Protein AF-A0A7Y9SS84-F1 (afdb_monomer)

Structure (mmCIF, N/CA/C/O backbone):
data_AF-A0A7Y9SS84-F1
#
_entry.id   AF-A0A7Y9SS84-F1
#
loop_
_atom_site.group_PDB
_atom_site.id
_atom_site.type_symbol
_atom_site.label_atom_id
_atom_site.label_alt_id
_atom_site.label_comp_id
_atom_site.label_asym_id
_atom_site.label_entity_id
_atom_site.label_seq_id
_atom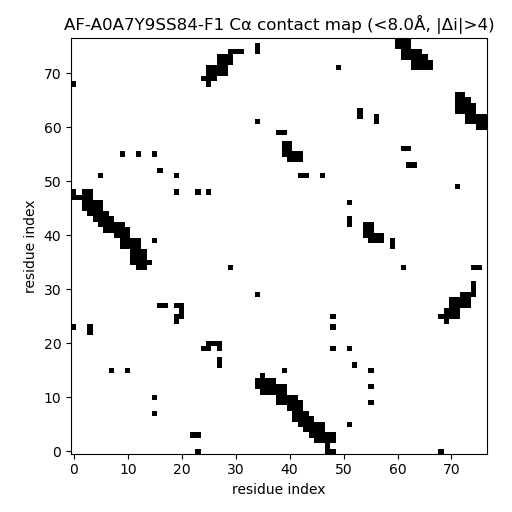_site.pdbx_PDB_ins_code
_atom_site.Cartn_x
_atom_site.Cartn_y
_atom_site.Cartn_z
_atom_site.occupancy
_atom_site.B_iso_or_equiv
_atom_site.auth_seq_id
_atom_site.auth_comp_id
_atom_site.auth_asym_id
_atom_site.auth_atom_id
_atom_site.pdbx_PDB_model_num
ATOM 1 N N . MET A 1 1 ? 6.072 -1.870 -14.266 1.00 63.38 1 MET A N 1
ATOM 2 C CA . MET A 1 1 ? 6.324 -2.882 -13.221 1.00 63.38 1 MET A CA 1
ATOM 3 C C . MET A 1 1 ? 5.511 -4.115 -13.586 1.00 63.38 1 MET A C 1
ATOM 5 O O . MET A 1 1 ? 4.328 -3.928 -13.854 1.00 63.38 1 MET A O 1
ATOM 9 N N . PRO A 1 2 ? 6.119 -5.306 -13.713 1.00 78.81 2 PRO A N 1
ATOM 10 C CA . PRO A 1 2 ? 5.378 -6.539 -13.979 1.00 78.81 2 PRO A CA 1
ATOM 11 C C . PRO A 1 2 ? 4.485 -6.909 -12.786 1.00 78.81 2 PRO A C 1
ATOM 13 O O . PRO A 1 2 ? 4.770 -6.504 -11.657 1.00 78.81 2 PRO A O 1
ATOM 16 N N . ASP A 1 3 ? 3.422 -7.672 -13.039 1.00 85.06 3 ASP A N 1
ATOM 17 C CA . ASP A 1 3 ? 2.561 -8.192 -11.976 1.00 85.06 3 ASP A CA 1
ATOM 18 C C . ASP A 1 3 ? 3.328 -9.172 -11.086 1.00 85.06 3 ASP A C 1
ATOM 20 O O . ASP A 1 3 ? 4.054 -10.040 -11.586 1.00 85.06 3 ASP A O 1
ATOM 24 N N . HIS A 1 4 ? 3.125 -9.047 -9.777 1.00 85.44 4 HIS A N 1
ATOM 25 C CA . HIS A 1 4 ? 3.667 -9.947 -8.768 1.00 85.44 4 HIS A CA 1
ATOM 26 C C . HIS A 1 4 ? 2.532 -10.732 -8.122 1.00 85.44 4 HIS A C 1
ATOM 28 O O . HIS A 1 4 ? 1.422 -10.222 -7.979 1.00 85.44 4 HIS A O 1
ATOM 34 N N . ASP A 1 5 ? 2.811 -11.977 -7.747 1.00 92.19 5 ASP A N 1
ATOM 35 C CA . ASP A 1 5 ? 1.886 -12.745 -6.923 1.00 92.19 5 ASP A CA 1
ATOM 36 C C . ASP A 1 5 ? 2.044 -12.300 -5.467 1.00 92.19 5 ASP A C 1
ATOM 38 O O . ASP A 1 5 ? 3.124 -12.421 -4.886 1.00 92.19 5 ASP A O 1
ATOM 42 N N . TYR A 1 6 ? 0.985 -11.714 -4.916 1.00 91.44 6 TYR A N 1
ATOM 43 C CA . TYR A 1 6 ? 0.945 -11.257 -3.535 1.00 91.44 6 TYR A CA 1
ATOM 44 C C . TYR A 1 6 ? 0.036 -12.159 -2.700 1.00 91.44 6 TYR A C 1
ATOM 46 O O . TYR A 1 6 ? -1.085 -12.469 -3.102 1.00 91.44 6 TYR A O 1
ATOM 54 N N . ASP A 1 7 ? 0.498 -12.518 -1.503 1.00 93.75 7 ASP A N 1
ATOM 55 C CA . ASP A 1 7 ? -0.319 -13.123 -0.446 1.00 93.75 7 ASP A CA 1
ATOM 56 C C . ASP A 1 7 ? 0.074 -12.523 0.909 1.00 93.75 7 ASP A C 1
ATOM 58 O O . ASP A 1 7 ? 0.687 -13.162 1.763 1.00 93.75 7 ASP 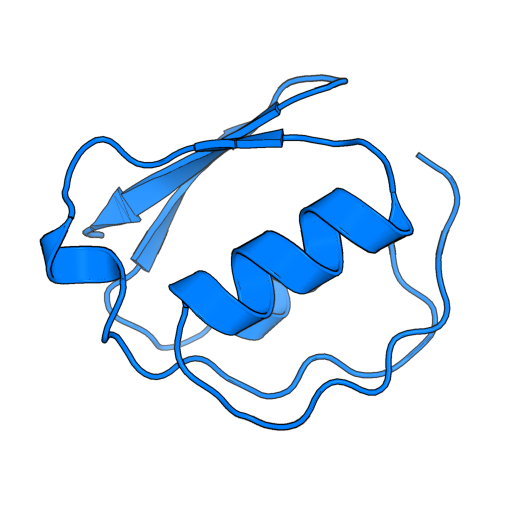A O 1
ATOM 62 N N . MET A 1 8 ? -0.223 -11.235 1.075 1.00 92.62 8 MET A N 1
ATOM 63 C CA . MET A 1 8 ? 0.062 -10.495 2.302 1.00 92.62 8 MET A CA 1
ATOM 64 C C . MET A 1 8 ? -1.213 -10.416 3.153 1.00 92.62 8 MET A C 1
ATOM 66 O O . MET A 1 8 ? -2.249 -9.958 2.656 1.00 92.62 8 MET A O 1
ATOM 70 N N . PRO A 1 9 ? -1.187 -10.854 4.426 1.00 94.06 9 PRO A N 1
ATOM 71 C CA . PRO A 1 9 ? -2.322 -10.690 5.327 1.00 94.06 9 PRO A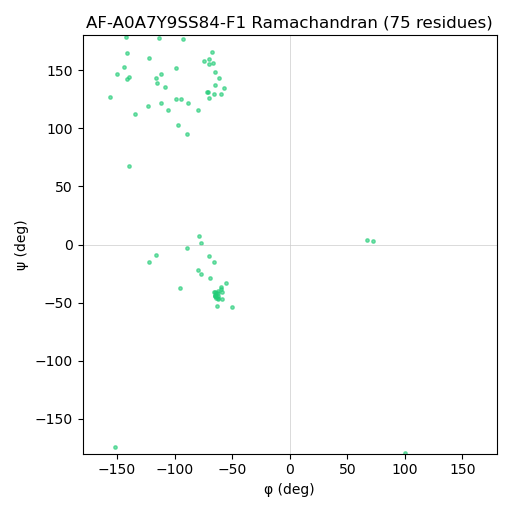 CA 1
ATOM 72 C C . PRO A 1 9 ? -2.558 -9.208 5.654 1.00 94.06 9 PRO A C 1
ATOM 74 O O . PRO A 1 9 ? -1.697 -8.363 5.418 1.00 94.06 9 PRO A O 1
ATOM 77 N N . ALA A 1 10 ? -3.727 -8.897 6.222 1.00 94.75 10 ALA A N 1
ATOM 78 C CA . ALA A 1 10 ? -3.978 -7.571 6.778 1.00 94.75 10 ALA A CA 1
ATOM 79 C C . ALA A 1 10 ? -2.958 -7.295 7.892 1.00 94.75 10 ALA A C 1
ATOM 81 O O . ALA A 1 10 ? -2.751 -8.135 8.771 1.00 94.75 10 ALA A O 1
ATOM 82 N N . ALA A 1 11 ? -2.302 -6.145 7.815 1.00 96.00 11 ALA A N 1
ATOM 83 C CA . ALA A 1 11 ? -1.178 -5.789 8.668 1.00 96.00 11 ALA A CA 1
ATOM 84 C C . ALA A 1 11 ? -1.105 -4.268 8.825 1.00 96.00 11 ALA A C 1
ATOM 86 O O . ALA A 1 11 ? -1.972 -3.529 8.350 1.00 96.00 11 ALA A O 1
ATOM 87 N N . ARG A 1 12 ? -0.059 -3.778 9.489 1.00 96.12 12 ARG A N 1
ATOM 88 C CA . ARG A 1 12 ? 0.218 -2.344 9.509 1.00 96.12 12 ARG A CA 1
ATOM 89 C C . ARG A 1 12 ? 0.701 -1.859 8.144 1.00 96.12 12 ARG A C 1
ATOM 91 O O . ARG A 1 12 ? 1.269 -2.610 7.342 1.00 96.12 12 ARG A O 1
ATOM 98 N N . PHE A 1 13 ? 0.494 -0.573 7.890 1.00 95.25 13 PHE A N 1
ATOM 99 C CA . PHE A 1 13 ? 0.892 0.063 6.647 1.00 95.25 13 PHE A CA 1
ATOM 100 C C . PHE A 1 13 ? 2.407 0.017 6.440 1.00 95.25 13 PHE A C 1
ATOM 102 O O . PHE A 1 13 ? 2.839 -0.257 5.326 1.00 95.25 13 PHE A O 1
ATOM 109 N N . ASP A 1 14 ? 3.219 0.222 7.480 1.00 94.19 14 ASP A N 1
ATOM 110 C CA . ASP A 1 14 ? 4.680 0.167 7.349 1.00 94.19 14 ASP A CA 1
ATOM 111 C C . ASP A 1 14 ? 5.196 -1.219 6.948 1.00 94.19 14 ASP A C 1
ATOM 113 O O . ASP A 1 14 ? 6.050 -1.320 6.068 1.00 94.19 14 ASP A O 1
ATOM 117 N N . GLU A 1 15 ? 4.636 -2.280 7.530 1.00 95.19 15 GLU A N 1
ATOM 118 C CA . GLU A 1 15 ? 4.970 -3.664 7.177 1.00 95.19 15 GLU A CA 1
ATOM 119 C C . GLU A 1 15 ? 4.579 -3.975 5.727 1.00 95.19 15 GLU A C 1
ATOM 121 O O . GLU A 1 15 ? 5.374 -4.520 4.959 1.00 95.19 15 GLU A O 1
ATOM 126 N N . THR A 1 16 ? 3.369 -3.572 5.327 1.00 95.19 16 THR A N 1
ATOM 127 C CA . THR A 1 16 ? 2.870 -3.760 3.957 1.00 95.19 16 THR A CA 1
ATOM 128 C C . THR A 1 16 ? 3.712 -2.970 2.956 1.00 95.19 16 THR A C 1
ATOM 130 O O . THR A 1 16 ? 4.120 -3.501 1.923 1.00 95.19 16 THR A O 1
ATOM 133 N N . ALA A 1 17 ? 4.038 -1.716 3.274 1.00 93.75 17 ALA A N 1
ATOM 134 C CA . ALA A 1 17 ? 4.862 -0.859 2.437 1.00 93.75 17 ALA A CA 1
ATOM 135 C C . ALA A 1 17 ? 6.275 -1.426 2.251 1.00 93.75 17 ALA A C 1
ATOM 137 O O . ALA A 1 17 ? 6.801 -1.434 1.138 1.00 93.75 17 ALA A O 1
ATOM 138 N N . GLN A 1 18 ? 6.873 -1.952 3.322 1.00 93.94 18 GLN A N 1
ATOM 139 C CA . GLN A 1 18 ? 8.189 -2.575 3.264 1.00 93.94 18 GLN A CA 1
ATOM 140 C C . GLN A 1 18 ? 8.186 -3.841 2.400 1.00 93.94 18 GLN A C 1
ATOM 142 O O . GLN A 1 18 ? 9.083 -4.012 1.573 1.00 93.94 18 GLN A O 1
ATOM 147 N N . GLN A 1 19 ? 7.177 -4.704 2.542 1.00 93.62 19 GLN A N 1
ATOM 148 C CA . GLN A 1 19 ? 7.068 -5.919 1.732 1.00 93.62 19 GLN A CA 1
ATOM 149 C C . GLN A 1 19 ? 6.862 -5.610 0.247 1.00 93.62 19 GLN A C 1
ATOM 151 O O . GLN A 1 19 ? 7.534 -6.188 -0.607 1.00 93.62 19 GLN A O 1
ATOM 156 N N . LEU A 1 20 ? 5.991 -4.652 -0.071 1.00 92.75 20 LEU A N 1
ATOM 157 C CA . LEU A 1 20 ? 5.749 -4.217 -1.445 1.00 92.75 20 LEU A CA 1
ATOM 158 C C . LEU A 1 20 ? 7.006 -3.626 -2.094 1.00 92.75 20 LEU A C 1
ATOM 160 O O . LEU A 1 20 ? 7.340 -3.974 -3.234 1.00 92.75 20 LEU A O 1
ATOM 164 N N . ALA A 1 21 ? 7.732 -2.784 -1.355 1.00 92.50 21 ALA A N 1
ATOM 165 C CA . ALA A 1 21 ? 8.989 -2.216 -1.820 1.00 92.50 21 ALA A CA 1
ATOM 166 C C . ALA A 1 21 ? 10.062 -3.292 -2.023 1.00 92.50 21 ALA A C 1
ATOM 168 O O . ALA A 1 21 ? 10.767 -3.273 -3.030 1.00 92.50 21 ALA A O 1
ATOM 169 N N . HIS A 1 22 ? 10.149 -4.272 -1.122 1.00 90.25 22 HIS A N 1
ATOM 170 C CA . HIS A 1 22 ? 11.091 -5.382 -1.247 1.00 90.25 22 HIS A CA 1
ATOM 171 C C . HIS A 1 22 ? 10.782 -6.287 -2.450 1.00 90.25 22 HIS A C 1
ATOM 173 O O . HIS A 1 22 ? 11.697 -6.679 -3.170 1.00 90.25 22 HIS A O 1
ATOM 179 N N . ALA A 1 23 ? 9.502 -6.572 -2.712 1.00 87.94 23 ALA A N 1
ATOM 180 C CA . ALA A 1 23 ? 9.076 -7.447 -3.806 1.00 87.94 23 ALA A CA 1
ATOM 181 C C . ALA A 1 23 ? 9.309 -6.846 -5.204 1.00 87.94 23 ALA A C 1
ATOM 183 O O . ALA A 1 23 ? 9.482 -7.579 -6.177 1.00 87.94 23 ALA A O 1
ATOM 184 N N . THR A 1 24 ? 9.287 -5.516 -5.329 1.00 87.44 24 THR A N 1
ATOM 185 C CA . THR A 1 24 ? 9.288 -4.843 -6.644 1.00 87.44 24 THR A CA 1
ATOM 186 C C . THR A 1 24 ? 10.442 -3.879 -6.874 1.00 87.44 24 THR A C 1
ATOM 188 O O . THR A 1 24 ? 10.663 -3.469 -8.011 1.00 87.44 24 THR A O 1
ATOM 191 N N . GLY A 1 25 ? 11.161 -3.488 -5.821 1.00 89.19 25 GLY A N 1
ATOM 192 C CA . GLY A 1 25 ? 12.157 -2.419 -5.869 1.00 89.19 25 GLY A CA 1
ATOM 193 C C . GLY A 1 25 ? 11.561 -1.010 -5.982 1.00 89.19 25 GLY A C 1
ATOM 194 O O . GLY A 1 25 ? 12.315 -0.048 -6.087 1.00 89.19 25 GLY A O 1
ATOM 195 N N . CYS A 1 26 ? 10.233 -0.863 -5.959 1.00 89.94 26 CYS A N 1
ATOM 196 C CA . CYS A 1 26 ? 9.566 0.434 -6.009 1.00 89.94 26 CYS A CA 1
ATOM 197 C C . CYS A 1 26 ? 9.399 1.003 -4.594 1.00 89.94 26 CYS A C 1
ATOM 199 O O . CYS A 1 26 ? 8.806 0.378 -3.717 1.00 89.94 26 CYS A O 1
ATOM 201 N N . GLY A 1 27 ? 9.945 2.195 -4.358 1.00 91.94 27 GLY A N 1
ATOM 202 C CA . GLY A 1 27 ? 9.933 2.828 -3.044 1.00 91.94 27 GLY A CA 1
ATOM 203 C C . GLY A 1 27 ? 8.536 3.301 -2.651 1.00 91.94 27 GLY A C 1
ATOM 204 O O . GLY A 1 27 ? 7.875 3.997 -3.418 1.00 91.94 27 GLY A O 1
ATOM 205 N N . ILE A 1 28 ? 8.095 2.978 -1.437 1.00 93.12 28 ILE A N 1
ATOM 206 C CA . ILE A 1 28 ? 6.866 3.536 -0.864 1.00 93.12 28 ILE A CA 1
ATOM 207 C C . ILE A 1 28 ? 7.264 4.565 0.187 1.00 93.12 28 ILE A C 1
ATOM 209 O O . ILE A 1 28 ? 7.914 4.230 1.176 1.00 93.12 28 ILE A O 1
ATOM 213 N N . VAL A 1 29 ? 6.910 5.825 -0.063 1.00 93.44 29 VAL A N 1
ATOM 214 C CA . VAL A 1 29 ? 7.314 6.980 0.749 1.00 93.44 29 VAL A CA 1
ATOM 215 C C . VAL A 1 29 ? 6.102 7.642 1.390 1.00 93.44 29 VAL A C 1
ATOM 217 O O . VAL A 1 29 ? 5.024 7.706 0.802 1.00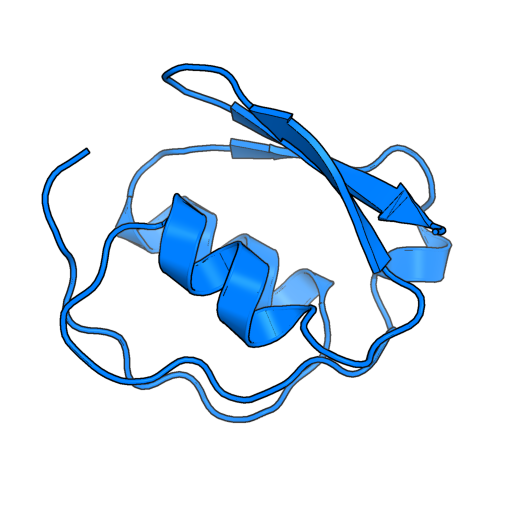 93.44 29 VAL A O 1
ATOM 220 N N . TYR A 1 30 ? 6.275 8.120 2.616 1.00 92.44 30 TYR A N 1
ATOM 221 C CA . TYR A 1 30 ? 5.251 8.833 3.367 1.00 92.44 30 TYR A CA 1
ATOM 222 C C . TYR A 1 30 ? 5.926 9.726 4.413 1.00 92.44 30 TYR A C 1
ATOM 224 O O . TYR A 1 30 ? 6.763 9.262 5.185 1.00 92.44 30 TYR A O 1
ATOM 232 N N . ASP A 1 31 ? 5.584 11.016 4.425 1.00 82.88 31 ASP A N 1
ATOM 233 C CA . ASP A 1 31 ? 6.217 12.008 5.310 1.00 82.88 31 ASP A CA 1
ATOM 234 C C . ASP A 1 31 ? 5.667 11.970 6.747 1.00 82.88 31 ASP A C 1
ATOM 236 O O . ASP A 1 31 ? 6.319 12.412 7.692 1.00 82.88 31 ASP A O 1
ATOM 240 N N . ASP A 1 32 ? 4.460 11.429 6.929 1.00 88.94 32 ASP A N 1
ATOM 241 C CA . ASP A 1 32 ? 3.795 11.331 8.227 1.00 88.94 32 ASP A CA 1
ATOM 242 C C . ASP A 1 32 ? 4.012 9.942 8.847 1.00 88.94 32 ASP A C 1
ATOM 244 O O . ASP A 1 32 ? 3.358 8.964 8.484 1.00 88.94 32 ASP A O 1
ATOM 248 N N . GLN A 1 33 ? 4.912 9.850 9.831 1.00 88.06 33 GLN A N 1
ATOM 249 C CA . GLN A 1 33 ? 5.205 8.589 10.526 1.00 88.06 33 GLN A CA 1
ATOM 250 C C . GLN A 1 33 ? 4.029 8.046 11.347 1.00 88.06 33 GLN A C 1
ATOM 252 O O . GLN A 1 33 ? 4.016 6.869 11.704 1.00 88.06 33 GLN A O 1
ATOM 257 N N . SER A 1 34 ? 3.005 8.858 11.622 1.00 91.00 34 SER A N 1
ATOM 258 C CA . SER A 1 34 ? 1.791 8.349 12.265 1.00 91.00 34 SER A CA 1
ATOM 259 C C . SER A 1 34 ? 0.963 7.441 11.346 1.00 91.00 34 SER A C 1
ATOM 261 O O . SER A 1 34 ? 0.056 6.763 11.828 1.00 91.00 34 SER A O 1
ATOM 263 N N . LEU A 1 35 ? 1.294 7.381 10.048 1.00 91.12 35 LEU A N 1
ATOM 264 C CA . LEU A 1 35 ? 0.701 6.441 9.099 1.00 91.12 35 LEU A CA 1
ATOM 265 C C . LEU A 1 35 ? 1.260 5.027 9.241 1.00 91.12 35 LEU A C 1
ATOM 267 O O . LEU A 1 35 ? 0.546 4.082 8.929 1.00 91.12 35 LEU A O 1
ATOM 271 N N . SER A 1 36 ? 2.487 4.860 9.747 1.00 91.25 36 SER A N 1
ATOM 272 C CA . SER A 1 36 ? 3.115 3.545 9.928 1.00 91.25 36 SER A CA 1
ATOM 273 C C . SER A 1 36 ? 2.212 2.544 10.666 1.00 91.25 36 SER A C 1
ATOM 275 O O . SER A 1 36 ? 1.945 1.484 10.108 1.00 91.25 36 SER A O 1
ATOM 277 N N . PRO A 1 37 ? 1.663 2.848 11.862 1.00 95.06 37 PRO A N 1
ATOM 278 C CA . PRO A 1 37 ? 0.833 1.895 12.600 1.00 95.06 37 PRO A CA 1
ATOM 279 C C . PRO A 1 37 ? -0.603 1.732 12.065 1.00 95.06 37 PRO A C 1
ATOM 281 O O . PRO A 1 37 ? -1.376 0.984 12.670 1.00 95.06 37 PRO A O 1
ATOM 284 N N . VAL A 1 38 ? -1.000 2.421 10.987 1.00 94.56 38 VAL A N 1
ATOM 285 C CA . VAL A 1 38 ? -2.363 2.327 10.437 1.00 94.56 38 VAL A CA 1
ATOM 286 C C . VAL A 1 38 ? -2.604 0.921 9.899 1.00 94.56 38 VAL A C 1
ATOM 288 O O . VAL A 1 38 ? -1.799 0.397 9.136 1.00 94.56 38 VAL A O 1
ATOM 291 N N . GLN A 1 39 ? -3.717 0.308 10.300 1.00 96.50 39 GLN A N 1
ATOM 292 C CA . GLN A 1 39 ? -4.125 -1.000 9.791 1.00 96.50 39 GLN A CA 1
ATOM 293 C C . GLN A 1 39 ? -4.600 -0.876 8.342 1.00 96.50 39 GLN A C 1
ATOM 295 O O . GLN A 1 39 ? -5.421 -0.011 8.029 1.00 96.50 39 GLN A O 1
ATOM 300 N N . VAL A 1 40 ? -4.086 -1.752 7.485 1.00 96.38 40 VAL A N 1
ATOM 301 C CA . VAL A 1 40 ? -4.428 -1.847 6.064 1.00 96.38 40 VAL A CA 1
ATOM 302 C C . VAL A 1 40 ? -4.954 -3.235 5.727 1.00 96.38 40 VAL A C 1
ATOM 304 O O . VAL A 1 40 ? -4.759 -4.204 6.465 1.00 96.38 40 VAL A O 1
ATOM 307 N N . ASN A 1 41 ? -5.654 -3.328 4.603 1.00 97.00 41 ASN A N 1
ATOM 308 C CA . ASN A 1 41 ? -6.235 -4.572 4.135 1.00 97.00 41 ASN A CA 1
ATOM 309 C C . ASN A 1 41 ? -5.165 -5.557 3.666 1.00 97.00 41 ASN A C 1
ATOM 311 O O . ASN A 1 41 ? -4.054 -5.186 3.285 1.00 97.00 41 ASN A O 1
ATOM 315 N N . ALA A 1 42 ? -5.557 -6.829 3.627 1.00 96.12 42 ALA A N 1
ATOM 316 C CA . ALA A 1 42 ? -4.783 -7.861 2.962 1.00 96.12 42 ALA A CA 1
ATOM 317 C C . ALA A 1 42 ? -4.641 -7.551 1.464 1.00 96.12 42 ALA A C 1
ATOM 319 O O . ALA A 1 42 ? -5.590 -7.103 0.814 1.00 96.12 42 ALA A O 1
ATOM 320 N N . VAL A 1 43 ? -3.478 -7.873 0.909 1.00 95.94 43 VAL A N 1
ATOM 321 C CA . VAL A 1 43 ? -3.196 -7.768 -0.523 1.00 95.94 43 VAL A CA 1
ATOM 322 C C . VAL A 1 43 ? -3.037 -9.173 -1.067 1.00 95.94 43 VAL A C 1
ATOM 324 O O . VAL A 1 43 ? -2.193 -9.934 -0.590 1.00 95.94 43 VAL A O 1
ATOM 327 N N . LYS A 1 44 ? -3.857 -9.524 -2.057 1.00 94.56 44 LYS A N 1
ATOM 328 C CA . LYS A 1 44 ? -3.888 -10.881 -2.602 1.00 94.56 44 LYS A CA 1
ATOM 329 C C . LYS A 1 44 ? -4.032 -10.891 -4.113 1.00 94.56 44 LYS A C 1
ATOM 331 O O . LYS A 1 44 ? -4.813 -10.123 -4.674 1.00 94.56 44 LYS A O 1
ATOM 336 N N . GLY A 1 45 ? -3.370 -11.862 -4.730 1.00 94.00 45 GLY A N 1
ATOM 337 C CA . GLY A 1 45 ? -3.474 -12.176 -6.147 1.00 94.00 45 GLY A CA 1
ATOM 338 C C . GLY A 1 45 ? -2.326 -11.614 -6.974 1.00 94.00 45 GLY A C 1
ATOM 339 O O . GLY A 1 45 ? -1.409 -10.969 -6.468 1.00 94.00 45 GLY A O 1
ATOM 340 N N . ARG A 1 46 ? -2.395 -11.880 -8.280 1.00 94.31 46 ARG A N 1
ATOM 341 C CA . ARG A 1 46 ? -1.389 -11.462 -9.252 1.00 94.31 46 ARG A CA 1
ATOM 342 C C . ARG A 1 46 ? -1.716 -10.080 -9.803 1.00 94.31 46 ARG A C 1
ATOM 344 O O . ARG A 1 46 ? -2.516 -9.961 -10.729 1.00 94.31 46 ARG A O 1
ATOM 351 N N . ILE A 1 47 ? -1.115 -9.058 -9.209 1.00 94.00 47 ILE A N 1
ATOM 352 C CA . ILE A 1 47 ? -1.395 -7.649 -9.504 1.00 94.00 47 ILE A CA 1
ATOM 353 C C . ILE A 1 47 ? -0.109 -6.818 -9.493 1.00 94.00 47 ILE A C 1
ATOM 355 O O . ILE A 1 47 ? 0.932 -7.240 -8.988 1.00 94.00 47 ILE A O 1
ATOM 359 N N . SER A 1 48 ? -0.171 -5.610 -10.043 1.00 92.69 48 SER A N 1
ATOM 360 C CA . SER A 1 48 ? 0.934 -4.650 -9.970 1.00 92.69 48 SER A CA 1
ATOM 361 C C . SER A 1 48 ? 1.049 -4.018 -8.576 1.00 92.69 48 SER A C 1
ATOM 363 O O . SER A 1 48 ? 0.058 -3.911 -7.855 1.00 92.69 48 SER A O 1
ATOM 365 N N . ILE A 1 49 ? 2.227 -3.493 -8.209 1.00 92.44 49 ILE A N 1
ATOM 366 C CA . ILE A 1 49 ? 2.405 -2.780 -6.926 1.00 92.44 49 ILE A CA 1
ATOM 367 C C . ILE A 1 49 ? 1.430 -1.610 -6.735 1.00 92.44 49 ILE A C 1
ATOM 369 O O . ILE A 1 49 ? 0.997 -1.339 -5.618 1.00 92.44 49 ILE A O 1
ATOM 373 N N . ARG A 1 50 ? 1.047 -0.927 -7.821 1.00 92.19 50 ARG A N 1
ATOM 374 C CA . ARG A 1 50 ? 0.070 0.167 -7.754 1.00 92.19 50 ARG A CA 1
ATOM 375 C C . ARG A 1 50 ? -1.269 -0.367 -7.278 1.00 92.19 50 ARG A C 1
ATOM 377 O O . ARG A 1 50 ? -1.805 0.103 -6.283 1.00 92.19 50 ARG A O 1
ATOM 384 N N . GLN A 1 51 ? -1.769 -1.404 -7.947 1.00 94.31 51 GLN A N 1
ATOM 385 C CA . GLN A 1 51 ? -3.004 -2.073 -7.549 1.00 94.31 51 GLN A CA 1
ATOM 386 C C . GLN A 1 51 ? -2.905 -2.639 -6.132 1.00 94.31 51 GLN A C 1
ATOM 388 O O . GLN A 1 51 ? -3.863 -2.524 -5.381 1.00 94.31 51 GLN A O 1
ATOM 393 N N . ALA A 1 52 ? -1.748 -3.181 -5.751 1.00 94.88 52 ALA A N 1
ATOM 394 C CA . ALA A 1 52 ? -1.511 -3.696 -4.413 1.00 94.88 52 ALA A CA 1
ATOM 395 C C . ALA A 1 52 ? -1.611 -2.611 -3.331 1.00 94.88 52 ALA A C 1
ATOM 397 O O . ALA A 1 52 ? -2.294 -2.818 -2.332 1.00 94.88 52 ALA A O 1
ATOM 398 N N . ILE A 1 53 ? -0.998 -1.438 -3.537 1.00 94.38 53 ILE A N 1
ATOM 399 C CA . ILE A 1 53 ? -1.145 -0.305 -2.613 1.00 94.38 53 ILE A CA 1
ATOM 400 C C . ILE A 1 53 ? -2.590 0.165 -2.551 1.00 94.38 53 ILE A C 1
ATOM 402 O O . ILE A 1 53 ? -3.109 0.343 -1.453 1.00 94.38 5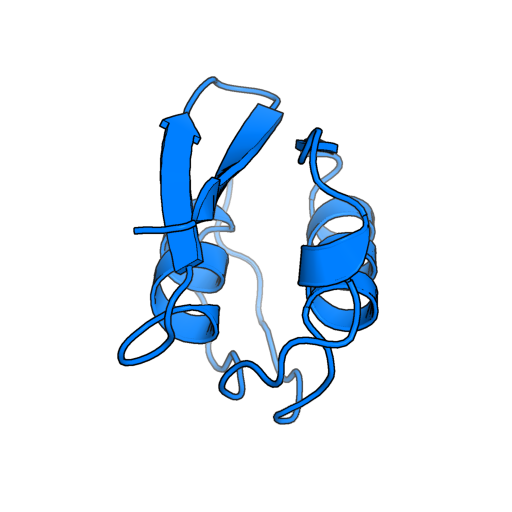3 ILE A O 1
ATOM 406 N N . HIS A 1 54 ? -3.246 0.333 -3.701 1.00 95.12 54 HIS A N 1
ATOM 407 C CA . HIS A 1 54 ? -4.650 0.743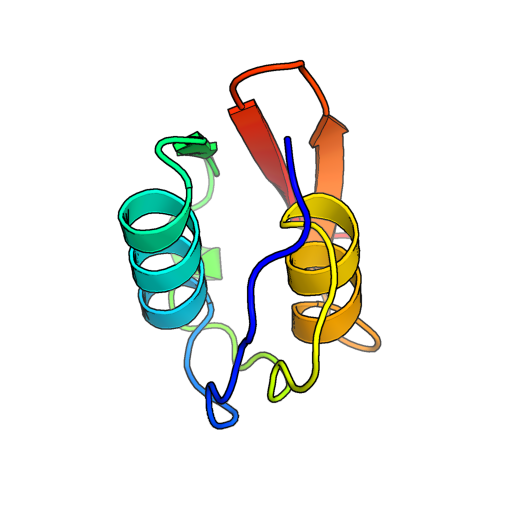 -3.745 1.00 95.12 54 HIS A CA 1
ATOM 408 C C . HIS A 1 54 ? -5.546 -0.260 -3.006 1.00 95.12 54 HIS A C 1
ATOM 410 O O . HIS A 1 54 ? -6.397 0.159 -2.232 1.00 95.12 54 HIS A O 1
ATOM 416 N N . GLN A 1 55 ? -5.307 -1.566 -3.156 1.00 96.06 55 GLN A N 1
ATOM 417 C CA . GLN A 1 55 ? -6.029 -2.613 -2.428 1.00 96.06 55 GLN A CA 1
ATOM 418 C C . GLN A 1 55 ? -5.762 -2.563 -0.917 1.00 96.06 55 GLN A C 1
ATOM 420 O O . GLN A 1 55 ? -6.704 -2.653 -0.128 1.00 96.06 55 GLN A O 1
ATOM 425 N N . ALA A 1 56 ? -4.500 -2.395 -0.509 1.00 95.62 56 ALA A N 1
ATOM 426 C CA . ALA A 1 56 ? -4.121 -2.306 0.898 1.00 95.62 56 ALA A CA 1
ATOM 427 C C . ALA A 1 56 ? -4.833 -1.136 1.591 1.00 95.62 56 ALA A C 1
ATOM 429 O O . ALA A 1 56 ? -5.398 -1.292 2.671 1.00 95.62 56 ALA A O 1
ATOM 430 N N . ILE A 1 57 ? -4.832 0.039 0.962 1.00 95.06 57 ILE A N 1
ATOM 431 C CA . ILE A 1 57 ? -5.348 1.262 1.582 1.00 95.06 57 ILE A CA 1
ATOM 432 C C . ILE A 1 57 ? -6.843 1.497 1.344 1.00 95.06 57 ILE A C 1
ATOM 434 O O . ILE A 1 57 ? -7.387 2.473 1.869 1.00 95.06 57 ILE A O 1
ATOM 438 N N . ASP A 1 58 ? -7.513 0.638 0.576 1.00 95.31 58 ASP A N 1
ATOM 439 C CA . ASP A 1 58 ? -8.936 0.784 0.276 1.00 95.31 58 ASP A CA 1
ATOM 440 C C . ASP A 1 58 ? -9.783 0.828 1.560 1.00 95.31 58 ASP A C 1
ATOM 442 O O . ASP A 1 58 ? -9.570 0.073 2.505 1.00 95.31 58 ASP A O 1
ATOM 446 N N . GLY A 1 59 ? -10.724 1.766 1.645 1.00 91.50 59 GLY A N 1
ATOM 447 C CA . GLY A 1 59 ? -11.543 1.946 2.852 1.00 91.50 59 GLY A CA 1
ATOM 448 C C . GLY A 1 59 ? -10.795 2.434 4.108 1.00 91.50 59 GLY A C 1
ATOM 449 O O . GLY A 1 59 ? -11.423 2.574 5.158 1.00 91.50 59 GLY A O 1
ATOM 450 N N . THR A 1 60 ? -9.494 2.737 4.030 1.00 91.31 60 THR A N 1
ATOM 451 C CA . THR A 1 60 ? -8.721 3.324 5.139 1.00 91.31 60 THR A CA 1
ATOM 452 C C . THR A 1 60 ? -8.691 4.859 5.070 1.00 91.31 60 THR A C 1
ATOM 454 O O . THR A 1 60 ? -9.188 5.484 4.131 1.00 91.31 60 THR A O 1
ATOM 457 N N . ALA A 1 61 ? -8.073 5.494 6.070 1.00 90.44 61 ALA A N 1
ATOM 458 C CA . ALA A 1 61 ? -7.805 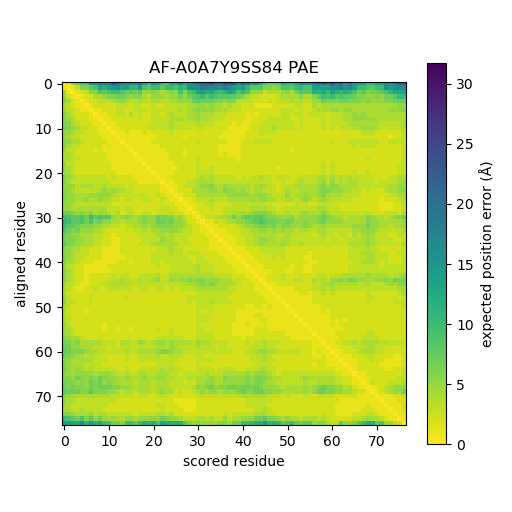6.935 6.071 1.00 90.44 61 ALA A CA 1
ATOM 459 C C . ALA A 1 61 ? -6.582 7.337 5.216 1.00 90.44 61 ALA A C 1
ATOM 461 O O . ALA A 1 61 ? -6.149 8.489 5.276 1.00 90.44 61 ALA A O 1
ATOM 462 N N . LEU A 1 62 ? -5.999 6.403 4.461 1.00 94.00 62 LEU A N 1
ATOM 463 C CA . LEU A 1 62 ? -4.843 6.629 3.599 1.00 94.00 62 LEU A CA 1
ATOM 464 C C . LEU A 1 62 ? -5.285 6.826 2.144 1.00 94.00 62 LEU A C 1
ATOM 466 O O . LEU A 1 62 ? -6.296 6.289 1.697 1.00 94.00 62 LEU A O 1
ATOM 470 N N . GLN A 1 63 ? -4.496 7.578 1.386 1.00 94.81 63 GLN A N 1
ATOM 471 C CA . GLN A 1 63 ? -4.627 7.681 -0.061 1.00 94.81 63 GLN A CA 1
ATOM 472 C C . GLN A 1 63 ? -3.259 7.805 -0.724 1.00 94.81 63 GLN A C 1
ATOM 474 O O . GLN A 1 63 ? -2.317 8.372 -0.160 1.00 94.81 63 GLN A O 1
ATOM 479 N N . VAL A 1 64 ? -3.174 7.358 -1.972 1.00 94.12 64 VAL A N 1
ATOM 480 C CA . VAL A 1 64 ? -2.016 7.654 -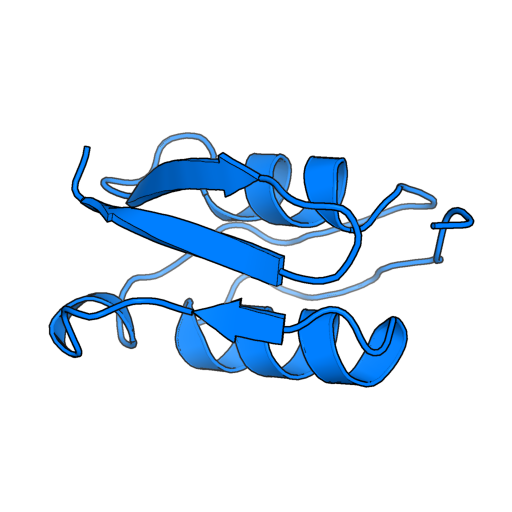2.810 1.00 94.12 64 VAL A CA 1
ATOM 481 C C . VAL A 1 64 ? -2.036 9.139 -3.179 1.00 94.12 64 VAL A C 1
ATOM 483 O O . VAL A 1 64 ? -3.041 9.664 -3.660 1.00 94.12 64 VAL A O 1
ATOM 486 N N . LYS A 1 65 ? -0.936 9.839 -2.901 1.00 94.62 65 LYS A N 1
ATOM 487 C CA . LYS A 1 65 ? -0.747 11.260 -3.224 1.00 94.62 65 LYS A CA 1
ATOM 488 C C . LYS A 1 65 ? -0.011 11.435 -4.546 1.00 94.62 65 LYS A C 1
ATOM 490 O O . LYS A 1 65 ? -0.339 12.342 -5.305 1.00 94.62 65 LYS A O 1
ATOM 495 N N . GLN A 1 66 ? 0.964 10.573 -4.820 1.00 93.56 66 GLN A N 1
ATOM 496 C CA . GLN A 1 66 ? 1.743 10.624 -6.051 1.00 93.56 66 GLN A CA 1
ATOM 497 C C . GLN A 1 66 ? 2.212 9.235 -6.470 1.00 93.56 66 GLN A C 1
ATOM 499 O O . GLN A 1 66 ? 2.530 8.388 -5.640 1.00 93.56 66 GLN A O 1
ATOM 504 N N . GLU A 1 67 ? 2.291 9.037 -7.780 1.00 91.62 67 GLU A N 1
ATOM 505 C CA . GLU A 1 67 ? 2.681 7.787 -8.411 1.00 91.62 67 GLU A CA 1
ATOM 506 C C . GLU A 1 67 ? 3.683 8.070 -9.532 1.00 91.62 67 GLU A C 1
ATOM 508 O O . GLU A 1 67 ? 3.336 8.667 -10.549 1.00 91.62 67 GLU A O 1
ATOM 513 N N . THR A 1 68 ? 4.931 7.638 -9.357 1.00 89.69 68 THR A N 1
ATOM 514 C CA . THR A 1 68 ? 5.984 7.692 -10.384 1.00 89.69 68 THR A CA 1
ATOM 515 C C . THR A 1 68 ? 6.373 6.275 -10.801 1.00 89.69 68 THR A C 1
ATOM 517 O O . THR A 1 68 ? 5.808 5.302 -10.299 1.00 89.69 68 THR A O 1
ATOM 520 N N . ALA A 1 69 ? 7.295 6.128 -11.759 1.00 84.69 69 ALA A N 1
ATOM 521 C CA . ALA A 1 69 ? 7.756 4.816 -12.216 1.00 84.69 69 ALA A CA 1
ATOM 522 C C . ALA A 1 69 ? 8.387 3.983 -11.086 1.00 84.69 69 ALA A C 1
ATOM 524 O O . ALA A 1 69 ? 8.140 2.780 -11.027 1.00 84.69 69 ALA A O 1
ATOM 525 N N . ASP A 1 70 ? 9.113 4.644 -10.182 1.00 88.56 70 ASP A N 1
ATOM 526 C CA . ASP A 1 70 ? 9.957 4.003 -9.170 1.00 88.56 70 ASP A CA 1
ATOM 527 C C . ASP A 1 70 ? 9.486 4.275 -7.738 1.00 88.56 70 ASP A C 1
ATOM 529 O O . ASP A 1 70 ? 9.999 3.676 -6.795 1.00 88.56 70 ASP A O 1
ATOM 533 N N . THR A 1 71 ? 8.514 5.172 -7.543 1.00 92.31 71 THR A N 1
ATOM 534 C CA . THR A 1 71 ? 8.071 5.608 -6.213 1.00 92.31 71 THR A CA 1
ATOM 535 C C . THR A 1 71 ? 6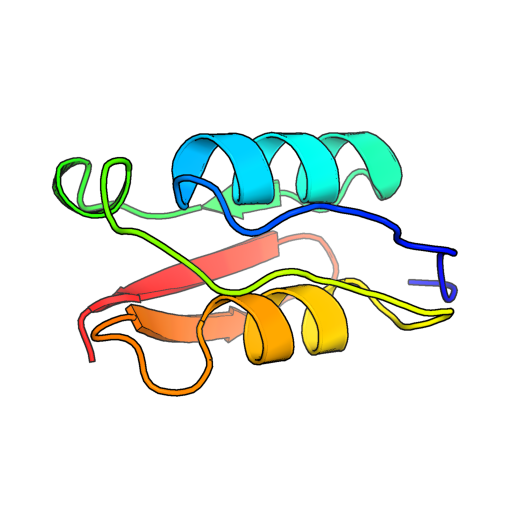.559 5.800 -6.124 1.00 92.31 71 THR A C 1
ATOM 537 O O . THR A 1 71 ? 5.920 6.308 -7.047 1.00 92.31 71 THR A O 1
ATOM 540 N N . ILE A 1 72 ? 5.984 5.441 -4.978 1.00 94.75 72 ILE A N 1
ATOM 541 C CA . ILE A 1 72 ? 4.585 5.699 -4.625 1.00 94.75 72 ILE A CA 1
ATOM 542 C C . ILE A 1 72 ? 4.568 6.479 -3.311 1.00 94.75 72 ILE A C 1
ATOM 544 O O . ILE A 1 72 ? 5.045 5.991 -2.288 1.00 94.75 72 ILE A O 1
ATOM 548 N N . ALA A 1 73 ? 4.018 7.691 -3.340 1.00 95.00 73 ALA A N 1
ATOM 549 C CA . ALA A 1 73 ? 3.845 8.522 -2.157 1.00 95.00 73 ALA A CA 1
ATOM 550 C C . ALA A 1 73 ? 2.445 8.324 -1.573 1.00 95.00 73 ALA A C 1
ATOM 552 O O . ALA A 1 73 ? 1.445 8.520 -2.272 1.00 95.00 73 ALA A O 1
ATOM 553 N N . VAL A 1 74 ? 2.364 7.976 -0.291 1.00 94.94 74 VAL A N 1
ATOM 554 C CA . VAL A 1 74 ? 1.107 7.765 0.437 1.00 94.94 74 VAL A CA 1
ATOM 555 C C . VAL A 1 74 ? 0.973 8.814 1.534 1.00 94.94 74 VAL A C 1
ATOM 557 O O . VAL A 1 74 ? 1.932 9.152 2.220 1.00 94.94 74 VAL A O 1
ATOM 560 N N . GLY A 1 75 ? -0.237 9.337 1.701 1.00 94.44 75 GLY A N 1
ATOM 561 C CA . GLY A 1 75 ? -0.564 10.288 2.756 1.00 94.44 75 GLY A CA 1
ATOM 562 C C . GLY A 1 75 ? -1.960 10.046 3.311 1.00 94.44 75 GLY A C 1
ATOM 563 O O . GLY A 1 75 ? -2.693 9.186 2.827 1.00 94.44 75 GLY A O 1
ATOM 564 N N . ARG A 1 76 ? -2.358 10.835 4.309 1.00 90.44 76 ARG A N 1
ATOM 565 C CA . ARG A 1 76 ? -3.750 10.838 4.782 1.00 90.44 76 ARG A CA 1
ATOM 566 C C . ARG A 1 76 ? -4.694 11.343 3.699 1.00 90.44 76 ARG A C 1
ATOM 568 O O . ARG A 1 76 ? -4.297 12.187 2.892 1.00 90.44 76 ARG A O 1
ATOM 575 N N . ARG A 1 77 ? -5.921 10.832 3.701 1.00 85.62 77 ARG A N 1
ATOM 576 C CA . ARG A 1 77 ? -7.006 11.292 2.835 1.00 85.62 77 ARG A CA 1
ATOM 577 C C . ARG A 1 77 ? -7.256 12.786 3.019 1.00 85.62 77 ARG A C 1
ATOM 579 O O . ARG A 1 77 ? -7.499 13.192 4.175 1.00 85.62 77 ARG A O 1
#

Foldseek 3Di:
DFWDFFFFAWAQPQVLQVVLCVRPVAHEDEPDPVSRRWTFHTFGGGGHSVVRNCRRCPPHQKDFPDDDPRYTYMDGD

Sequence (77 aa):
MPDHDYDMPAARFDETAQQLAHATGCGIVYDDQSLSPVQVNAVKGRISIRQAIHQAIDGTALQVKQETADTIAVGRR

Nearest PDB structures (foldseek):
  6ovm-assembly1_B  TM=8.359E-01  e=1.497E-05  Pseudomonas capeferrum
  2iah-assembly1_A  TM=8.485E-01  e=2.711E-05  Pseudomonas aeruginosa
  9cuv-assembly1_A  TM=8.392E-01  e=1.084E-04  Pseudomonas capeferrum
  2w78-assembly2_B  TM=8.675E-01  e=2.240E-04  Pseudomonas aeruginosa PAO1
  6i97-assembly1_B  TM=7.995E-01  e=1.850E-03  Pseudomonas aeruginosa

Secondary structure (DSSP, 8-state):
---EEEEEPSEEHHHHHHHHHHHH--EEE-S-GGGTT-EE--EEEEE-HHHHHHHHHTTSSEEEEEE-SSEEEEEE-

Mean predicted aligned error: 3.22 Å

pLDDT: mean 92.1, std 4.74, range [63.38, 97.0]

Solvent-accessible surface area (backbone atoms only — not comparable to full-atom values): 4349 Å² total; per-residue (Å²): 127,77,67,41,82,38,84,42,70,61,40,37,36,45,60,52,40,51,50,53,19,69,76,68,72,35,44,64,44,60,92,58,71,83,50,35,77,37,72,30,44,47,29,74,48,77,40,33,70,67,58,39,52,53,47,18,34,56,96,46,69,44,36,80,74,45,80,57,98,55,38,39,34,43,40,74,106

Radius of gyration: 10.97 Å; Cα contacts (8 Å, |Δi|>4): 149; chains: 1; bounding box: 24×25×27 Å